Protein AF-A0A239KE22-F1 (afdb_monomer_lite)

Sequence (121 aa):
MGGDGGWAFTSDSPQGKLMTSLGFTYNDPPADLQSSRQGASGVAVVGPENMSAGFADSRTLFAVSMGPADQHRALAADPLLANQIAVSQNRVYSLGTAAFRLDYYSAKQTVDLLVSLFQKG

Foldseek 3Di:
DPQFFDKDFACPDPLVVLCVVVPDDTQAFPPVQFDPDDDPVRITTGGLVSRQVRCQPPQAAEDEDCDPDPVLVVQLPDPSNVPHNRNVVVRRYYLYHLSPDDDPVSSVVSVVVVCVVPPDD

pLDDT: mean 90.65, std 9.61, range [46.5, 97.19]

Organism: NCBI:txid398843

Secondary structure (DSSP, 8-state):
--TT-EEEE-TTSHHHHHHHHTTPPP-PPPGGGB-SS--STTEEEE-GGGHHHHTTT-S-EEE--SSS--HHHHHHT-TTTTTSHHHHTT-EEE-TTGGGS--HHHHHHHHHHHHHHH---

Radius of gyration: 13.73 Å; chains: 1; bounding box: 40×29×36 Å

Structure (mmCIF, N/CA/C/O backbone):
data_AF-A0A239KE22-F1
#
_entry.id   AF-A0A239KE22-F1
#
loop_
_atom_site.group_PDB
_atom_site.id
_atom_site.type_symbol
_atom_site.label_atom_id
_atom_site.label_alt_id
_atom_site.label_comp_id
_atom_site.label_asym_id
_atom_site.label_entity_id
_atom_site.label_seq_id
_atom_site.pdbx_PDB_ins_code
_atom_site.Cartn_x
_atom_site.Cartn_y
_atom_site.Cartn_z
_atom_site.occupancy
_atom_site.B_iso_or_equiv
_atom_site.auth_seq_id
_atom_site.auth_comp_id
_atom_site.auth_asym_id
_atom_site.auth_atom_id
_atom_site.pdbx_PDB_model_num
ATOM 1 N N . MET A 1 1 ? 7.993 6.094 -4.879 1.00 52.59 1 MET A N 1
ATOM 2 C CA . MET A 1 1 ? 8.778 5.186 -5.738 1.00 52.59 1 MET A CA 1
ATOM 3 C C . MET A 1 1 ? 9.524 6.046 -6.747 1.00 52.59 1 MET A C 1
ATOM 5 O O . MET A 1 1 ? 8.937 6.999 -7.243 1.00 52.59 1 MET A O 1
ATOM 9 N N . GLY A 1 2 ? 10.824 5.812 -6.926 1.00 46.50 2 GLY A N 1
ATOM 10 C CA . GLY A 1 2 ? 11.623 6.382 -8.022 1.00 46.50 2 GLY A CA 1
ATOM 11 C C . GLY A 1 2 ? 11.812 5.313 -9.099 1.00 46.50 2 GLY A C 1
ATOM 12 O O . GLY A 1 2 ? 11.460 4.166 -8.843 1.00 46.50 2 GLY A O 1
ATOM 13 N N . GLY A 1 3 ? 12.354 5.659 -10.269 1.00 56.59 3 GLY A N 1
ATOM 14 C CA . GLY A 1 3 ? 12.484 4.786 -11.454 1.00 56.59 3 GLY A CA 1
ATOM 15 C C . GLY A 1 3 ? 13.304 3.488 -11.310 1.00 56.59 3 GLY A C 1
ATOM 16 O O . GLY A 1 3 ? 13.666 2.900 -12.321 1.00 56.59 3 GLY A O 1
ATOM 17 N N . ASP A 1 4 ? 13.563 3.028 -10.085 1.00 70.12 4 ASP A N 1
ATOM 18 C CA . ASP A 1 4 ? 14.356 1.849 -9.726 1.00 70.12 4 ASP A CA 1
ATOM 19 C C . ASP A 1 4 ? 13.496 0.655 -9.250 1.00 70.12 4 ASP A C 1
ATOM 21 O O . ASP A 1 4 ? 14.037 -0.332 -8.747 1.00 70.12 4 ASP A O 1
ATOM 25 N N . GLY A 1 5 ? 12.163 0.736 -9.369 1.00 81.12 5 GLY A N 1
ATOM 26 C CA . GLY A 1 5 ? 11.226 -0.328 -8.987 1.00 81.12 5 GLY A CA 1
ATOM 27 C C . GLY A 1 5 ? 10.497 -0.112 -7.652 1.00 81.12 5 GLY A C 1
ATOM 28 O O . GLY A 1 5 ? 10.450 0.991 -7.096 1.00 81.12 5 GLY A O 1
ATOM 29 N N . GLY A 1 6 ? 9.878 -1.180 -7.149 1.00 87.31 6 GLY A N 1
ATOM 30 C CA . GLY A 1 6 ? 8.960 -1.174 -6.012 1.00 87.31 6 GLY A CA 1
ATOM 31 C C . GLY A 1 6 ? 9.506 -1.918 -4.798 1.00 87.31 6 GLY A C 1
ATOM 32 O O . GLY A 1 6 ? 10.191 -2.929 -4.917 1.00 87.31 6 GLY A O 1
ATOM 33 N N . TRP A 1 7 ? 9.202 -1.402 -3.609 1.00 91.56 7 TRP A N 1
ATOM 34 C CA . TRP A 1 7 ? 9.512 -2.051 -2.336 1.00 91.56 7 TRP A CA 1
ATOM 35 C C . TRP A 1 7 ? 8.182 -2.432 -1.705 1.00 91.56 7 TRP A C 1
ATOM 37 O O . TRP A 1 7 ? 7.424 -1.556 -1.281 1.00 91.56 7 TRP A O 1
ATOM 47 N N . ALA A 1 8 ? 7.8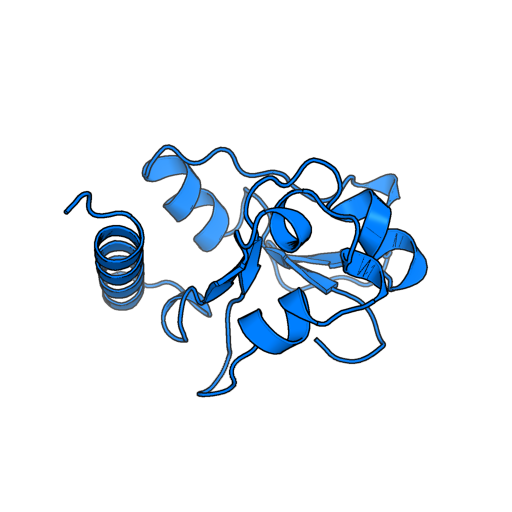78 -3.722 -1.699 1.00 92.75 8 ALA A N 1
ATOM 48 C CA . ALA A 1 8 ? 6.644 -4.248 -1.148 1.00 92.75 8 ALA A CA 1
ATOM 49 C C . ALA A 1 8 ? 6.935 -4.860 0.215 1.00 92.75 8 ALA A C 1
ATOM 51 O O . ALA A 1 8 ? 7.854 -5.664 0.351 1.00 92.75 8 ALA A O 1
ATOM 52 N N . PHE A 1 9 ? 6.144 -4.511 1.225 1.00 95.00 9 PHE A N 1
ATOM 53 C CA . PHE A 1 9 ? 6.097 -5.348 2.418 1.00 95.00 9 PHE A CA 1
ATOM 54 C C . PHE A 1 9 ? 5.638 -6.759 2.021 1.00 95.00 9 PHE A C 1
ATOM 56 O O . PHE A 1 9 ? 4.954 -6.921 1.016 1.00 95.00 9 PHE A O 1
ATOM 63 N N . THR A 1 10 ? 6.045 -7.776 2.771 1.00 94.31 10 THR A N 1
ATOM 64 C CA . THR A 1 10 ? 5.551 -9.150 2.599 1.00 94.31 10 THR A CA 1
ATOM 65 C C . THR A 1 10 ? 4.579 -9.511 3.715 1.00 94.31 10 THR A C 1
ATOM 67 O O . THR A 1 10 ? 4.501 -8.807 4.734 1.00 94.31 10 THR A O 1
ATOM 70 N N . SER A 1 11 ? 3.863 -10.624 3.575 1.00 95.12 11 SER A N 1
ATOM 71 C CA . SER A 1 11 ? 2.917 -11.124 4.576 1.00 95.12 11 SER A CA 1
ATOM 72 C C . SER A 1 11 ? 3.561 -11.336 5.950 1.00 95.12 11 SER A C 1
ATOM 74 O O . SER A 1 11 ? 2.901 -11.181 6.977 1.00 95.12 11 SER A O 1
ATOM 76 N N . ASP A 1 12 ? 4.864 -11.623 5.983 1.00 94.00 12 ASP A N 1
ATOM 77 C CA . ASP A 1 12 ? 5.624 -11.869 7.213 1.00 94.00 12 ASP A CA 1
ATOM 78 C C . ASP A 1 12 ? 6.078 -10.599 7.944 1.00 94.00 12 ASP A C 1
ATOM 80 O O . ASP A 1 12 ? 6.475 -10.663 9.120 1.00 94.00 12 ASP A O 1
ATOM 84 N N . SER A 1 13 ? 5.999 -9.444 7.280 1.00 95.88 13 SER A N 1
ATOM 85 C CA . SER A 1 13 ? 6.287 -8.145 7.886 1.00 95.88 13 SER A CA 1
ATOM 86 C C . SER A 1 13 ? 5.276 -7.793 8.989 1.00 95.88 13 SER A C 1
ATOM 88 O O . SER A 1 13 ? 4.149 -8.298 8.994 1.00 95.88 13 SER A O 1
ATOM 90 N N . PRO A 1 14 ? 5.623 -6.887 9.924 1.00 96.50 14 PRO A N 1
ATOM 91 C CA . PRO A 1 14 ? 4.650 -6.350 10.873 1.00 96.50 14 PRO A CA 1
ATOM 92 C C . PRO A 1 14 ? 3.398 -5.782 10.185 1.00 96.50 14 PRO A C 1
ATOM 94 O O . PRO A 1 14 ? 2.286 -5.982 10.669 1.00 96.50 14 PRO A O 1
ATOM 97 N N . GLN A 1 15 ? 3.569 -5.110 9.043 1.00 96.62 15 GLN A N 1
ATOM 98 C CA . GLN A 1 15 ? 2.492 -4.530 8.243 1.00 96.62 15 GLN A CA 1
ATOM 99 C C . GLN A 1 15 ? 1.591 -5.619 7.658 1.00 96.62 15 GLN A C 1
ATOM 101 O O . GLN A 1 15 ? 0.374 -5.556 7.823 1.00 96.62 15 GLN A O 1
ATOM 106 N N . GLY A 1 16 ? 2.180 -6.640 7.033 1.00 96.19 16 GLY A N 1
ATOM 107 C CA . GLY A 1 16 ? 1.457 -7.786 6.480 1.00 96.19 16 GLY A CA 1
ATOM 108 C C . GLY A 1 16 ? 0.647 -8.521 7.548 1.00 96.19 16 GLY A C 1
ATOM 109 O O . GLY A 1 16 ? -0.542 -8.788 7.357 1.00 96.19 16 GLY A O 1
ATOM 110 N N . LYS A 1 17 ? 1.246 -8.745 8.723 1.00 96.94 17 LYS A N 1
ATOM 111 C CA . LYS A 1 17 ? 0.576 -9.359 9.880 1.00 96.94 17 LYS A CA 1
ATOM 112 C C . LYS A 1 17 ? -0.577 -8.513 10.413 1.00 96.94 17 LYS A C 1
ATOM 114 O O . LYS A 1 17 ? -1.650 -9.061 10.668 1.00 96.94 17 LYS A O 1
ATOM 119 N N . LEU A 1 18 ? -0.395 -7.195 10.541 1.00 96.62 18 LEU A N 1
ATOM 120 C CA . LEU A 1 18 ? -1.471 -6.288 10.946 1.00 96.62 18 LEU A CA 1
ATOM 121 C C . LEU A 1 18 ? -2.636 -6.353 9.950 1.00 96.62 18 LEU A C 1
ATOM 123 O O . LEU A 1 18 ? -3.765 -6.617 10.354 1.00 96.62 18 LEU A O 1
ATOM 127 N N . MET A 1 19 ? -2.367 -6.185 8.654 1.00 96.62 19 MET A N 1
ATOM 128 C CA . MET A 1 19 ? -3.397 -6.221 7.608 1.00 96.62 19 MET A CA 1
ATOM 129 C C . MET A 1 19 ? -4.148 -7.560 7.596 1.00 96.62 19 MET A C 1
ATOM 131 O O . MET A 1 19 ? -5.378 -7.576 7.554 1.00 96.62 19 MET A O 1
ATOM 135 N N . THR A 1 20 ? -3.424 -8.675 7.726 1.00 96.56 20 THR A N 1
ATOM 136 C CA . THR A 1 20 ? -4.017 -10.019 7.813 1.00 96.56 20 THR A CA 1
ATOM 137 C C . THR A 1 20 ? -4.920 -10.160 9.038 1.00 96.56 20 THR A C 1
ATOM 139 O O . THR A 1 20 ? -6.030 -10.675 8.930 1.00 96.56 20 THR A O 1
ATOM 142 N N . SER A 1 21 ? -4.502 -9.640 10.199 1.00 96.44 21 SER A N 1
ATOM 143 C CA . SER A 1 21 ? -5.324 -9.672 11.419 1.00 96.44 21 SER A CA 1
ATOM 144 C C . SER A 1 21 ? -6.629 -8.871 11.307 1.00 96.44 21 SER A C 1
ATOM 146 O O . SER A 1 21 ? -7.600 -9.180 11.992 1.00 96.44 21 SER A O 1
ATOM 148 N N . LEU A 1 22 ? -6.667 -7.875 10.415 1.00 95.56 22 LEU A N 1
ATOM 149 C CA . LEU A 1 22 ? -7.850 -7.066 10.104 1.00 95.56 22 LEU A CA 1
ATOM 150 C C . LEU A 1 22 ? -8.733 -7.693 9.008 1.00 95.56 22 LEU A C 1
ATOM 152 O O . LEU A 1 22 ? -9.738 -7.102 8.620 1.00 95.56 22 LEU A O 1
ATOM 156 N N . GLY A 1 23 ? -8.368 -8.876 8.503 1.00 95.88 23 GLY A N 1
ATOM 157 C CA . GLY A 1 23 ? -9.128 -9.622 7.499 1.00 95.88 23 GLY A CA 1
ATOM 158 C C . GLY A 1 23 ? -8.764 -9.314 6.045 1.00 95.88 23 GLY A C 1
ATOM 159 O O . GLY A 1 23 ? -9.464 -9.773 5.143 1.00 95.88 23 GLY A O 1
ATOM 160 N N . PHE A 1 24 ? -7.687 -8.566 5.783 1.00 95.81 24 PHE A N 1
ATOM 161 C CA . PHE A 1 24 ? -7.158 -8.436 4.424 1.00 95.81 24 PHE A CA 1
ATOM 162 C C . PHE A 1 24 ? -6.399 -9.703 4.020 1.00 95.81 24 PHE A C 1
ATOM 164 O O . PHE A 1 24 ? -5.701 -10.312 4.825 1.00 95.81 24 PHE A O 1
ATOM 171 N N . THR A 1 25 ? -6.474 -10.065 2.743 1.00 95.00 25 THR A N 1
ATOM 172 C CA . THR A 1 25 ? -5.551 -11.032 2.140 1.00 95.00 25 THR A CA 1
ATOM 173 C C . THR A 1 25 ? -4.341 -10.279 1.605 1.00 95.00 25 THR A C 1
ATOM 175 O O . THR A 1 25 ? -4.504 -9.307 0.865 1.00 95.00 25 THR A O 1
ATOM 178 N N . TYR A 1 26 ? -3.140 -10.700 2.000 1.00 92.25 26 TYR A N 1
ATOM 179 C CA . TYR A 1 26 ? -1.897 -10.100 1.532 1.00 92.25 26 TYR A CA 1
ATOM 180 C C . TYR A 1 26 ? -1.374 -10.856 0.307 1.00 92.25 26 TYR A C 1
ATOM 182 O O . TYR A 1 26 ? -1.220 -12.074 0.361 1.00 92.25 26 TYR A O 1
ATOM 190 N N . ASN A 1 27 ? -1.113 -10.133 -0.782 1.00 93.38 27 ASN A N 1
ATOM 191 C CA . ASN A 1 27 ? -0.566 -10.695 -2.014 1.00 93.38 27 ASN A CA 1
ATOM 192 C C . ASN A 1 27 ? 0.923 -10.351 -2.084 1.00 93.38 27 ASN A C 1
ATOM 194 O O . ASN A 1 27 ? 1.282 -9.237 -2.469 1.00 93.38 27 ASN A O 1
ATOM 198 N N . ASP A 1 28 ? 1.775 -11.290 -1.686 1.00 93.44 28 ASP A N 1
ATOM 199 C CA . ASP A 1 28 ? 3.219 -11.135 -1.853 1.00 93.44 28 ASP A CA 1
ATOM 200 C C . ASP A 1 28 ? 3.573 -11.104 -3.346 1.00 93.44 28 ASP A C 1
ATOM 202 O O . ASP A 1 28 ? 3.012 -11.892 -4.116 1.00 93.44 28 ASP A O 1
ATOM 206 N N . PRO A 1 29 ? 4.517 -10.245 -3.780 1.00 92.25 29 PRO A N 1
ATOM 207 C CA . PRO A 1 29 ? 5.041 -10.333 -5.135 1.00 92.25 29 PRO A CA 1
ATOM 208 C C . PRO A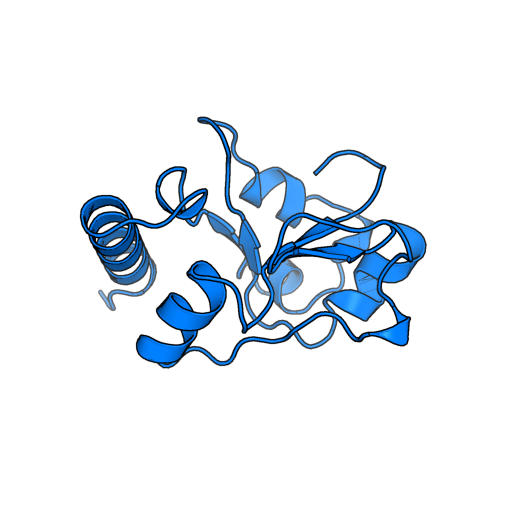 1 29 ? 5.593 -11.745 -5.392 1.00 92.25 29 PRO A C 1
ATOM 210 O O . PRO A 1 29 ? 6.342 -12.247 -4.546 1.00 92.25 29 PRO A O 1
ATOM 213 N N . PRO A 1 30 ? 5.278 -12.387 -6.532 1.00 92.69 30 PRO A N 1
ATOM 214 C CA . PRO A 1 30 ? 5.798 -13.710 -6.866 1.00 92.69 30 PRO A CA 1
ATOM 215 C C . PRO A 1 30 ? 7.323 -13.769 -6.742 1.00 92.69 30 PRO A C 1
ATOM 217 O O . PRO A 1 30 ? 8.021 -12.856 -7.181 1.00 92.69 30 PRO A O 1
ATOM 220 N N . ALA A 1 31 ? 7.848 -14.822 -6.110 1.00 91.19 31 ALA A N 1
ATOM 221 C CA . ALA A 1 31 ? 9.266 -14.912 -5.747 1.00 91.19 31 ALA A CA 1
ATOM 222 C C . ALA A 1 31 ? 10.216 -14.854 -6.958 1.00 91.19 31 ALA A C 1
ATOM 224 O O . ALA A 1 31 ? 11.323 -14.337 -6.846 1.00 91.19 31 ALA A O 1
ATOM 225 N N . ASP A 1 32 ? 9.775 -15.345 -8.114 1.00 93.56 32 ASP A N 1
ATOM 226 C CA . ASP A 1 32 ? 10.482 -15.295 -9.398 1.00 93.56 32 ASP A CA 1
ATOM 227 C C . ASP A 1 32 ? 10.522 -13.891 -10.027 1.00 93.56 32 ASP A C 1
ATOM 229 O O . ASP A 1 32 ? 11.376 -13.615 -10.867 1.00 93.56 32 ASP A O 1
ATOM 233 N N . LEU A 1 33 ? 9.636 -12.991 -9.594 1.00 93.25 33 LEU A N 1
ATOM 234 C CA . LEU A 1 33 ? 9.589 -11.590 -10.018 1.00 93.25 33 LEU A CA 1
ATOM 235 C C . LEU A 1 33 ? 10.333 -10.647 -9.060 1.00 93.25 33 LEU A C 1
ATOM 237 O O . LEU A 1 33 ? 10.499 -9.458 -9.359 1.00 93.25 33 LEU A O 1
ATOM 241 N N . GLN A 1 34 ? 10.794 -11.161 -7.918 1.00 91.25 34 GLN A N 1
ATOM 242 C CA . GLN A 1 34 ? 11.586 -10.401 -6.958 1.00 91.25 34 GLN A CA 1
ATOM 243 C C . GLN A 1 34 ? 13.044 -10.282 -7.419 1.00 91.25 34 GLN A C 1
ATOM 245 O O . GLN A 1 34 ? 13.634 -11.191 -8.000 1.00 91.25 34 GLN A O 1
ATOM 250 N N . SER A 1 35 ? 13.650 -9.133 -7.135 1.00 87.12 35 SER A N 1
ATOM 251 C CA . SER A 1 35 ? 15.076 -8.904 -7.338 1.00 87.12 35 SER A CA 1
ATOM 252 C C . SER A 1 35 ? 15.901 -9.734 -6.353 1.00 87.12 35 SER A C 1
ATOM 254 O O . SER A 1 35 ? 15.518 -9.918 -5.200 1.00 87.12 35 SER A O 1
ATOM 256 N N . SER A 1 36 ? 17.104 -10.139 -6.767 1.00 81.44 36 SER A N 1
ATOM 257 C CA . SER A 1 36 ? 18.108 -10.708 -5.859 1.00 81.44 36 SER A CA 1
ATOM 258 C C . SER A 1 36 ? 18.653 -9.690 -4.848 1.00 81.44 36 SER A C 1
ATOM 260 O O . SER A 1 36 ? 19.326 -10.073 -3.888 1.00 81.44 36 SER A O 1
ATOM 262 N N . ARG A 1 37 ? 18.374 -8.389 -5.034 1.00 79.44 37 ARG A N 1
ATOM 263 C CA . ARG A 1 37 ? 18.686 -7.355 -4.045 1.00 79.44 37 ARG A CA 1
ATOM 264 C C . ARG A 1 37 ? 17.885 -7.617 -2.771 1.00 79.44 37 ARG A C 1
ATOM 266 O O . ARG A 1 37 ? 16.661 -7.555 -2.766 1.00 79.44 37 ARG A O 1
ATOM 273 N N . GLN A 1 38 ? 18.600 -7.809 -1.669 1.00 72.69 38 GLN A N 1
ATOM 274 C CA . GLN A 1 38 ? 17.980 -8.018 -0.370 1.00 72.69 38 GLN A CA 1
ATOM 275 C C . GLN A 1 38 ? 17.383 -6.707 0.167 1.00 72.69 38 GLN A C 1
ATOM 277 O O . GLN A 1 38 ? 18.092 -5.713 0.345 1.00 72.69 38 GLN A O 1
ATOM 282 N N . GLY A 1 39 ? 16.070 -6.707 0.400 1.00 78.94 39 GLY A N 1
ATOM 283 C CA . GLY A 1 39 ? 15.377 -5.651 1.132 1.00 78.94 39 GLY A CA 1
ATOM 284 C C . GLY A 1 39 ? 15.612 -5.747 2.642 1.00 78.94 39 GLY A C 1
ATOM 285 O O . GLY A 1 39 ? 16.329 -6.618 3.138 1.00 78.94 39 GLY A O 1
ATOM 286 N N . ALA A 1 40 ? 14.972 -4.854 3.398 1.00 84.56 40 ALA A N 1
ATOM 287 C CA . ALA A 1 40 ? 14.846 -5.049 4.840 1.00 84.56 40 ALA A CA 1
ATOM 288 C C . ALA A 1 40 ? 14.046 -6.333 5.141 1.00 84.56 40 ALA A C 1
ATOM 290 O O . ALA A 1 40 ? 13.312 -6.833 4.291 1.00 84.56 40 ALA A O 1
ATOM 291 N N . SER A 1 41 ? 14.157 -6.857 6.364 1.00 87.62 41 SER A N 1
ATOM 292 C CA . SER A 1 41 ? 13.353 -8.013 6.784 1.00 87.62 41 SER A CA 1
ATOM 293 C C . SER A 1 41 ? 11.858 -7.748 6.560 1.00 87.62 41 SER A C 1
ATOM 295 O O . SER A 1 41 ? 11.338 -6.724 7.008 1.00 87.62 41 SER A O 1
ATOM 297 N N . GLY A 1 42 ? 11.185 -8.657 5.848 1.00 91.12 42 GLY A N 1
ATOM 298 C CA . GLY A 1 42 ? 9.780 -8.508 5.461 1.00 91.12 42 GLY A CA 1
ATOM 299 C C . GLY A 1 42 ? 9.529 -7.533 4.304 1.00 91.12 42 GLY A C 1
ATOM 300 O O . GLY A 1 42 ? 8.417 -7.025 4.187 1.00 91.12 42 GLY A O 1
ATOM 301 N N . VAL A 1 43 ? 10.537 -7.225 3.479 1.00 93.25 43 VAL A N 1
ATOM 302 C CA . VAL A 1 43 ? 10.392 -6.384 2.281 1.00 93.25 43 VAL A CA 1
ATOM 303 C C . VAL A 1 43 ? 10.935 -7.108 1.052 1.00 93.25 43 VAL A C 1
ATOM 305 O O . VAL A 1 43 ? 12.126 -7.410 0.975 1.00 93.25 43 VAL A O 1
ATOM 308 N N . ALA A 1 44 ? 10.063 -7.325 0.072 1.00 93.06 44 ALA A N 1
ATOM 309 C CA . ALA A 1 44 ? 10.406 -7.777 -1.266 1.00 93.06 44 ALA A CA 1
ATOM 310 C C . ALA A 1 44 ? 10.754 -6.576 -2.157 1.00 93.06 44 ALA A C 1
ATOM 312 O O . ALA A 1 44 ? 10.054 -5.559 -2.166 1.00 93.06 44 ALA A O 1
ATOM 313 N N . VAL A 1 45 ? 11.833 -6.699 -2.929 1.00 93.38 45 VAL A N 1
ATOM 314 C CA . VAL A 1 45 ? 12.225 -5.704 -3.935 1.00 93.38 45 VAL A CA 1
ATOM 315 C C . VAL A 1 45 ? 11.776 -6.212 -5.298 1.00 93.38 45 VAL A C 1
ATOM 317 O O . VAL A 1 45 ? 12.129 -7.321 -5.681 1.00 93.38 45 VAL A O 1
ATOM 320 N N . VAL A 1 46 ? 11.023 -5.406 -6.039 1.00 93.50 46 VAL A N 1
ATOM 321 C CA . VAL A 1 46 ? 10.541 -5.723 -7.389 1.00 93.50 46 VAL A CA 1
ATOM 322 C C . VAL A 1 46 ? 11.181 -4.739 -8.361 1.00 93.50 46 VAL A C 1
ATOM 324 O O . VAL A 1 46 ? 11.049 -3.528 -8.186 1.00 93.50 46 VAL A O 1
ATOM 327 N N . GLY A 1 47 ? 11.901 -5.248 -9.362 1.00 92.19 47 GLY A N 1
ATOM 328 C CA . GLY A 1 47 ? 12.507 -4.411 -10.401 1.00 92.19 47 GLY A CA 1
ATOM 329 C C . GLY A 1 47 ? 11.448 -3.714 -11.268 1.00 92.19 47 GLY A 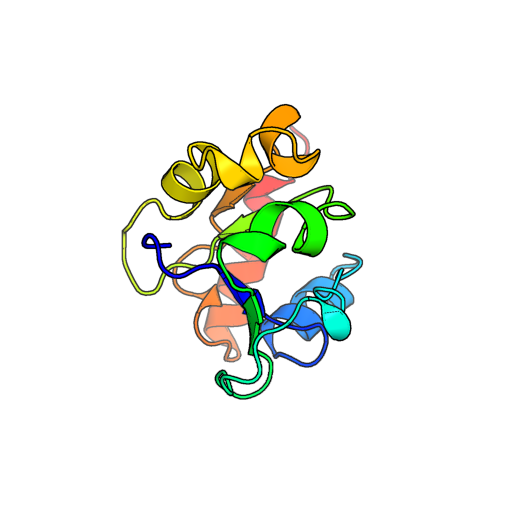C 1
ATOM 330 O O . GLY A 1 47 ? 10.323 -4.213 -11.365 1.00 92.19 47 GLY A O 1
ATOM 331 N N . PRO A 1 48 ? 11.768 -2.571 -11.901 1.00 90.88 48 PRO A N 1
ATOM 332 C CA . PRO A 1 48 ? 10.829 -1.832 -12.750 1.00 90.88 48 PRO A CA 1
ATOM 333 C C . PRO A 1 48 ? 10.218 -2.698 -13.865 1.00 90.88 48 PRO A C 1
ATOM 335 O O . PRO A 1 48 ? 9.023 -2.596 -14.136 1.00 90.88 48 PRO A O 1
ATOM 338 N N . GLU A 1 49 ? 10.993 -3.608 -14.453 1.00 92.50 49 GLU A N 1
ATOM 339 C CA . GLU A 1 49 ? 10.552 -4.556 -15.482 1.00 92.50 49 GLU A CA 1
ATOM 340 C C . GLU A 1 49 ? 9.467 -5.530 -14.994 1.00 92.50 49 GLU A C 1
ATOM 342 O O . GLU A 1 49 ? 8.631 -5.973 -15.781 1.00 92.50 49 GLU A O 1
ATOM 347 N N . ASN A 1 50 ? 9.436 -5.803 -13.688 1.00 94.06 50 ASN A N 1
ATOM 348 C CA . ASN A 1 50 ? 8.517 -6.747 -13.063 1.00 94.06 50 ASN A CA 1
ATOM 349 C C . ASN A 1 50 ? 7.365 -6.059 -12.326 1.00 94.06 50 ASN A C 1
ATOM 351 O O . ASN A 1 50 ? 6.473 -6.751 -11.849 1.00 94.06 50 ASN A O 1
ATOM 355 N N . MET A 1 51 ? 7.335 -4.724 -12.243 1.00 92.56 51 MET A N 1
ATOM 356 C CA . MET A 1 51 ? 6.305 -3.975 -1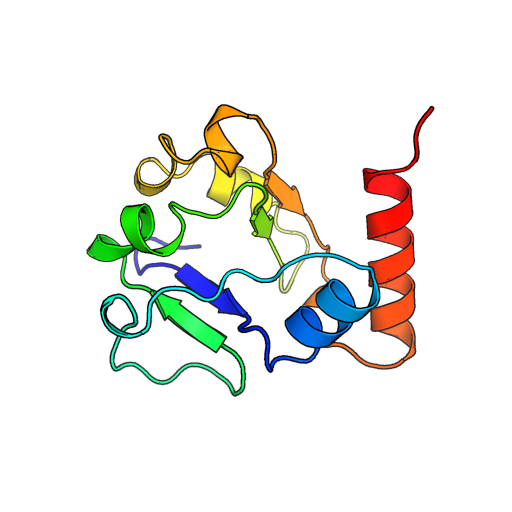1.505 1.00 92.56 51 MET A CA 1
ATOM 357 C C . MET A 1 51 ? 4.884 -4.356 -11.927 1.00 92.56 51 MET A C 1
ATOM 359 O O . MET A 1 51 ? 4.022 -4.577 -11.084 1.00 92.56 51 MET A O 1
ATOM 363 N N . SER A 1 52 ? 4.640 -4.473 -13.233 1.00 93.75 52 SER A N 1
ATOM 364 C CA . SER A 1 52 ? 3.313 -4.822 -13.741 1.00 93.75 52 SER A CA 1
ATOM 365 C C . SER A 1 52 ? 2.879 -6.221 -13.286 1.00 93.75 52 SER A C 1
ATOM 367 O O . SER A 1 52 ? 1.831 -6.380 -12.666 1.00 93.75 52 SER A O 1
ATOM 369 N N . ALA A 1 53 ? 3.713 -7.234 -13.532 1.00 94.69 53 ALA A N 1
ATOM 370 C CA . ALA A 1 53 ? 3.400 -8.619 -13.187 1.00 94.69 53 ALA A CA 1
ATOM 371 C C . ALA A 1 53 ? 3.413 -8.866 -11.667 1.00 94.69 53 ALA A C 1
ATOM 373 O O . ALA A 1 53 ? 2.570 -9.592 -11.149 1.00 94.69 53 ALA A O 1
ATOM 374 N N . GLY A 1 54 ? 4.319 -8.211 -10.938 1.00 93.50 54 GLY A N 1
ATOM 375 C CA . GLY A 1 54 ? 4.494 -8.367 -9.496 1.00 93.50 54 GLY A CA 1
ATOM 376 C C . GLY A 1 54 ? 3.306 -7.878 -8.667 1.00 93.50 54 GLY A C 1
ATOM 377 O O . GLY A 1 54 ? 3.127 -8.332 -7.541 1.00 93.50 54 GLY A O 1
ATOM 378 N N . PHE A 1 55 ? 2.477 -6.989 -9.224 1.00 94.19 55 PHE A N 1
ATOM 379 C CA . PHE A 1 55 ? 1.280 -6.458 -8.566 1.00 94.19 55 PHE A CA 1
ATOM 380 C C . PHE A 1 55 ? -0.031 -6.811 -9.288 1.00 94.19 55 PHE A C 1
ATOM 382 O O . PHE A 1 55 ? -1.081 -6.297 -8.900 1.00 94.19 55 PHE A O 1
ATOM 389 N N . ALA A 1 56 ? -0.001 -7.704 -10.282 1.00 93.56 56 ALA A N 1
ATOM 390 C CA . ALA A 1 56 ? -1.151 -8.022 -11.133 1.00 93.56 56 ALA A CA 1
ATOM 391 C C . ALA A 1 56 ? -2.385 -8.518 -10.362 1.00 93.56 56 ALA A C 1
ATOM 393 O O . ALA A 1 56 ? -3.511 -8.098 -10.635 1.00 93.56 56 ALA A O 1
ATOM 394 N N . ASP A 1 57 ? -2.171 -9.345 -9.339 1.00 92.94 57 ASP A N 1
ATOM 395 C CA . ASP A 1 57 ? -3.259 -9.918 -8.539 1.00 92.94 57 ASP A CA 1
ATOM 396 C C . ASP A 1 57 ? -3.754 -8.979 -7.425 1.00 92.94 57 ASP A C 1
ATOM 398 O O . ASP A 1 57 ? -4.735 -9.264 -6.725 1.00 92.94 57 ASP A O 1
ATOM 402 N N . SER A 1 58 ? -3.101 -7.828 -7.238 1.00 94.94 58 SER A N 1
ATOM 403 C CA . SER A 1 58 ? -3.458 -6.864 -6.199 1.00 94.94 58 SER A CA 1
ATOM 404 C C . SER A 1 58 ? -4.669 -6.027 -6.604 1.00 94.94 58 SER A C 1
ATOM 406 O O . SER A 1 58 ? -4.634 -5.218 -7.530 1.00 94.94 58 SER A O 1
ATOM 408 N N . ARG A 1 59 ? -5.760 -6.172 -5.843 1.00 96.44 59 ARG A N 1
ATOM 409 C CA . ARG A 1 59 ? -6.985 -5.371 -6.032 1.00 96.44 59 ARG A CA 1
ATOM 410 C C . ARG A 1 59 ? -6.955 -4.021 -5.319 1.00 96.44 59 ARG A C 1
ATOM 412 O O . ARG A 1 59 ? -7.732 -3.142 -5.670 1.00 96.44 59 ARG A O 1
ATOM 419 N N . THR A 1 60 ? -6.093 -3.864 -4.321 1.00 96.94 60 THR A N 1
ATOM 420 C CA . THR A 1 60 ? -5.846 -2.607 -3.605 1.00 96.94 60 THR A CA 1
ATOM 421 C C . THR A 1 60 ? -4.341 -2.462 -3.417 1.00 96.94 60 THR A C 1
ATOM 423 O O . THR A 1 60 ? -3.684 -3.442 -3.073 1.00 96.94 60 THR A O 1
ATOM 426 N N . LEU A 1 61 ? -3.811 -1.252 -3.585 1.00 96.25 61 LEU A N 1
ATOM 427 C CA . LEU A 1 61 ? -2.435 -0.918 -3.221 1.00 96.25 61 LEU A CA 1
ATOM 428 C C . LEU A 1 61 ? -2.437 0.112 -2.092 1.00 96.25 61 LEU A C 1
ATOM 430 O O . LEU A 1 61 ? -3.142 1.120 -2.153 1.00 96.25 61 LEU A O 1
ATOM 434 N N . PHE A 1 62 ? -1.625 -0.135 -1.069 1.00 95.75 62 PHE A N 1
ATOM 435 C CA . PHE A 1 62 ? -1.401 0.798 0.029 1.00 95.75 62 PHE A CA 1
ATOM 436 C C . PHE A 1 62 ? 0.023 1.335 -0.055 1.00 95.75 62 PHE A C 1
ATOM 438 O O . PHE A 1 62 ? 0.988 0.590 0.101 1.00 95.75 62 PHE A O 1
ATOM 445 N N . ALA A 1 63 ? 0.160 2.634 -0.297 1.00 93.94 63 ALA A N 1
ATOM 446 C CA . ALA A 1 63 ? 1.449 3.299 -0.268 1.00 93.94 63 ALA A CA 1
ATOM 447 C C . ALA A 1 63 ? 1.792 3.703 1.167 1.00 93.94 63 ALA A C 1
ATOM 449 O O . ALA A 1 63 ? 1.029 4.409 1.831 1.00 93.94 63 ALA A O 1
ATOM 450 N N . VAL A 1 64 ? 2.965 3.278 1.626 1.00 92.12 64 VAL A N 1
ATOM 451 C CA . VAL A 1 64 ? 3.527 3.665 2.920 1.00 92.12 64 VAL A CA 1
ATOM 452 C C . VAL A 1 64 ? 4.598 4.722 2.684 1.00 92.12 64 VAL A C 1
ATOM 454 O O . VAL A 1 64 ? 5.476 4.547 1.837 1.00 92.12 64 VAL A O 1
ATOM 457 N N . SER A 1 65 ? 4.536 5.821 3.431 1.00 84.62 65 SER A N 1
ATOM 458 C CA . SER A 1 65 ? 5.469 6.939 3.278 1.00 84.62 65 SER A CA 1
ATOM 459 C C . SER A 1 65 ? 6.406 7.047 4.482 1.00 84.62 65 SER A C 1
ATOM 461 O O . SER A 1 65 ? 5.979 6.907 5.618 1.00 84.62 65 SER A O 1
ATOM 463 N N . MET A 1 66 ? 7.678 7.389 4.259 1.00 82.44 66 MET A N 1
ATOM 464 C CA . MET A 1 66 ? 8.611 7.770 5.340 1.00 82.44 66 MET A CA 1
ATOM 465 C C . MET A 1 66 ? 8.490 9.249 5.756 1.00 82.44 66 MET A C 1
ATOM 467 O O . MET A 1 66 ? 9.209 9.712 6.634 1.00 82.44 66 MET A O 1
ATOM 471 N N . GLY A 1 67 ? 7.607 10.011 5.110 1.00 77.62 67 GLY A N 1
ATOM 472 C CA . GLY A 1 67 ? 7.407 11.443 5.333 1.00 77.62 67 GLY A CA 1
ATOM 473 C C . GLY A 1 67 ? 6.101 11.931 4.692 1.00 77.62 67 GLY A C 1
ATOM 474 O O . GLY A 1 67 ? 5.359 11.111 4.155 1.00 77.62 67 GLY A O 1
ATOM 475 N N . PRO A 1 68 ? 5.814 13.245 4.692 1.00 66.62 68 PRO A N 1
ATOM 476 C CA . PRO A 1 68 ? 4.537 13.818 4.235 1.00 66.62 68 PRO A CA 1
ATOM 477 C C . PRO A 1 68 ? 4.298 13.733 2.713 1.00 66.62 68 PRO A C 1
ATOM 479 O O . PRO A 1 68 ? 3.426 14.406 2.179 1.00 66.62 68 PRO A O 1
ATOM 482 N N . ALA A 1 69 ? 5.079 12.929 1.993 1.00 70.94 69 ALA A N 1
ATOM 483 C CA . ALA A 1 69 ? 4.939 12.762 0.559 1.00 70.94 69 ALA A CA 1
ATOM 484 C C . ALA A 1 69 ? 3.699 11.923 0.207 1.00 70.94 69 ALA A C 1
ATOM 486 O O . ALA A 1 69 ? 3.479 10.844 0.769 1.00 70.94 69 ALA A O 1
ATOM 487 N N . ASP A 1 70 ? 2.966 12.376 -0.812 1.00 81.06 70 ASP A N 1
ATOM 488 C CA . ASP A 1 70 ? 1.824 11.696 -1.432 1.00 81.06 70 ASP A CA 1
ATOM 489 C C . ASP A 1 70 ? 2.266 10.493 -2.290 1.00 81.06 70 ASP A C 1
ATOM 491 O O . ASP A 1 70 ? 2.003 10.416 -3.490 1.00 81.06 70 ASP A O 1
ATOM 495 N N . GLN A 1 71 ? 2.948 9.517 -1.682 1.00 87.75 71 GLN A N 1
ATOM 496 C CA . GLN A 1 71 ? 3.468 8.339 -2.393 1.00 87.75 71 GLN A CA 1
ATOM 497 C C . GLN A 1 71 ? 2.365 7.558 -3.122 1.00 87.75 71 GLN A C 1
ATOM 499 O O . GLN A 1 71 ? 2.613 7.012 -4.191 1.00 87.75 71 GLN A O 1
ATOM 504 N N . HIS A 1 72 ? 1.138 7.559 -2.592 1.00 92.75 72 HIS A N 1
ATOM 505 C CA . HIS A 1 72 ? -0.023 6.947 -3.242 1.00 92.75 72 HIS A CA 1
ATOM 506 C C . HIS A 1 72 ? -0.365 7.602 -4.592 1.00 92.75 72 HIS A C 1
ATOM 508 O O . HIS A 1 72 ? -0.710 6.890 -5.529 1.00 92.75 72 HIS A O 1
ATOM 514 N N . ARG A 1 73 ? -0.216 8.930 -4.734 1.00 92.69 73 ARG A N 1
ATOM 515 C CA . ARG A 1 73 ? -0.441 9.626 -6.014 1.00 92.69 73 ARG A CA 1
ATOM 516 C C . ARG A 1 73 ? 0.633 9.273 -7.030 1.00 92.69 73 ARG A C 1
ATOM 518 O O . ARG A 1 73 ? 0.311 9.041 -8.186 1.00 92.69 73 ARG A O 1
ATOM 525 N N . ALA A 1 74 ? 1.891 9.207 -6.593 1.00 90.69 74 ALA A N 1
ATOM 526 C CA . ALA A 1 74 ? 2.988 8.7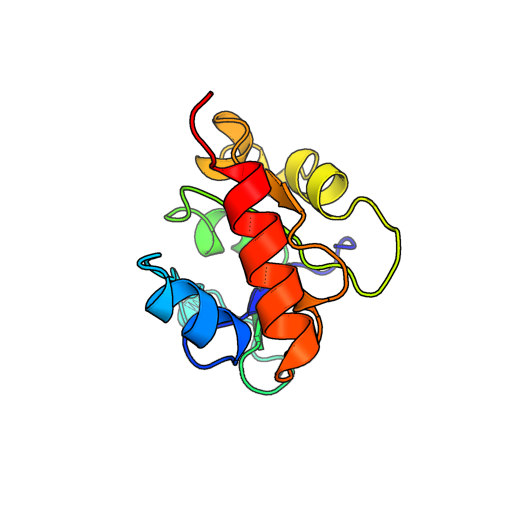79 -7.456 1.00 90.69 74 ALA A CA 1
ATOM 527 C C . ALA A 1 74 ? 2.780 7.335 -7.940 1.00 90.69 74 ALA A C 1
ATOM 529 O O . ALA A 1 74 ? 2.960 7.064 -9.118 1.00 90.69 74 ALA A O 1
ATOM 530 N N . LEU A 1 75 ? 2.333 6.440 -7.051 1.00 91.06 75 LEU A N 1
ATOM 531 C CA . LEU A 1 75 ? 2.019 5.051 -7.390 1.00 91.06 75 LEU A CA 1
ATOM 532 C 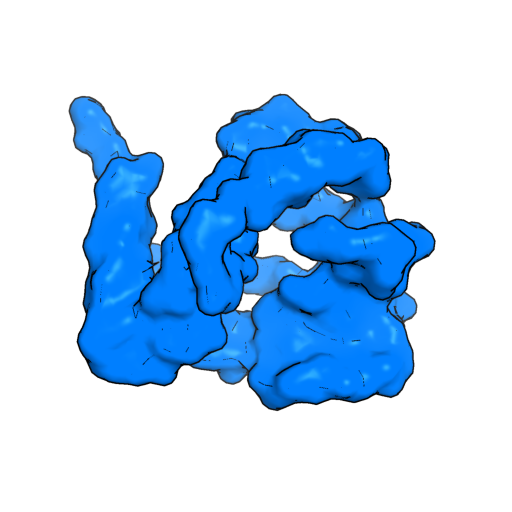C . LEU A 1 75 ? 0.837 4.944 -8.367 1.00 91.06 75 LEU A C 1
ATOM 534 O O . LEU A 1 75 ? 0.891 4.171 -9.314 1.00 91.06 75 LEU A O 1
ATOM 538 N N . ALA A 1 76 ? -0.215 5.739 -8.158 1.00 94.81 76 ALA A N 1
ATOM 539 C CA . ALA A 1 76 ? -1.379 5.779 -9.044 1.00 94.81 76 ALA A CA 1
ATOM 540 C C . ALA A 1 76 ? -1.072 6.393 -10.423 1.00 94.81 76 ALA A C 1
ATOM 542 O O . ALA A 1 76 ? -1.756 6.083 -11.393 1.00 94.81 76 ALA A O 1
ATOM 543 N N . ALA A 1 77 ? -0.063 7.263 -10.510 1.00 94.44 77 ALA A N 1
ATOM 544 C CA . ALA A 1 77 ? 0.375 7.899 -11.751 1.00 94.44 77 ALA A CA 1
ATOM 545 C C . ALA A 1 77 ? 1.496 7.130 -12.474 1.00 94.44 77 ALA A C 1
ATOM 547 O O . ALA A 1 77 ? 1.929 7.568 -13.540 1.00 94.44 77 ALA A O 1
ATOM 548 N N . ASP A 1 78 ? 1.986 6.022 -11.909 1.00 92.19 78 ASP A N 1
ATOM 549 C CA . ASP A 1 78 ? 3.082 5.246 -12.487 1.00 92.19 78 ASP A CA 1
ATOM 550 C C . ASP A 1 78 ? 2.623 4.532 -13.777 1.00 92.19 78 ASP A C 1
ATOM 552 O O . ASP A 1 78 ? 1.737 3.668 -13.719 1.00 92.19 78 ASP A O 1
ATOM 556 N N . PRO A 1 79 ? 3.222 4.831 -14.949 1.00 92.44 79 PRO A N 1
ATOM 557 C CA . PRO A 1 79 ? 2.863 4.182 -16.209 1.00 92.44 79 PRO A CA 1
ATOM 558 C C . PRO A 1 79 ? 3.024 2.657 -16.188 1.00 92.44 79 PRO A C 1
ATOM 560 O O . PRO A 1 79 ? 2.282 1.961 -16.882 1.00 92.44 79 PRO A O 1
ATOM 563 N N . LEU A 1 80 ? 3.951 2.123 -15.384 1.00 92.50 80 LEU A N 1
ATOM 564 C CA . LEU A 1 80 ? 4.168 0.678 -15.247 1.00 92.50 80 LEU A CA 1
ATOM 565 C C . LEU A 1 80 ? 3.000 -0.016 -14.535 1.00 92.50 80 LEU A C 1
ATOM 567 O O . LEU A 1 80 ? 2.797 -1.222 -14.698 1.00 92.50 80 LEU A O 1
ATOM 571 N N . LEU A 1 81 ? 2.218 0.741 -13.761 1.00 94.00 81 LEU A N 1
ATOM 572 C CA . LEU A 1 81 ? 1.082 0.238 -12.996 1.00 94.00 81 LEU A CA 1
ATOM 573 C C . LEU A 1 81 ? -0.277 0.656 -13.566 1.00 94.00 81 LEU A C 1
ATOM 575 O O . LEU A 1 81 ? -1.303 0.216 -13.050 1.00 94.00 81 LEU A O 1
ATOM 579 N N . ALA A 1 82 ? -0.311 1.452 -14.637 1.00 93.94 82 ALA A N 1
ATOM 580 C CA . ALA A 1 82 ? -1.541 2.033 -15.180 1.00 93.94 82 ALA A CA 1
ATOM 581 C C . ALA A 1 82 ? -2.646 0.998 -15.481 1.00 93.94 82 ALA A C 1
ATOM 583 O O . ALA A 1 82 ? -3.828 1.284 -15.305 1.00 93.94 82 ALA A O 1
ATOM 584 N N . ASN A 1 83 ? -2.263 -0.218 -15.887 1.00 92.94 83 ASN A N 1
ATOM 585 C CA . ASN A 1 83 ? -3.198 -1.297 -16.221 1.00 92.94 83 ASN A CA 1
ATOM 586 C C . ASN A 1 83 ? -3.562 -2.210 -15.036 1.00 92.94 83 ASN A C 1
ATOM 588 O O . ASN A 1 83 ? -4.381 -3.112 -15.206 1.00 92.94 83 ASN A O 1
ATOM 592 N N . GLN A 1 84 ? -2.986 -2.009 -13.846 1.00 95.62 84 GLN A N 1
ATOM 593 C CA . GLN A 1 84 ? -3.305 -2.856 -12.695 1.00 95.62 84 GLN A CA 1
ATOM 594 C C . GLN A 1 84 ? -4.723 -2.599 -12.194 1.00 95.62 84 GLN A C 1
ATOM 596 O O . GLN A 1 84 ? -5.222 -1.470 -12.234 1.00 95.62 84 GLN A O 1
ATOM 601 N N . ILE A 1 85 ? -5.369 -3.640 -11.659 1.00 96.25 85 ILE A N 1
ATOM 602 C CA . ILE A 1 85 ? -6.737 -3.548 -11.124 1.00 96.25 85 ILE A CA 1
ATOM 603 C C . ILE A 1 85 ? -6.811 -2.464 -10.044 1.00 96.25 85 ILE A C 1
ATOM 605 O O . ILE A 1 85 ? -7.708 -1.626 -10.072 1.00 96.25 85 ILE A O 1
ATOM 609 N N . ALA A 1 86 ? -5.843 -2.430 -9.124 1.00 97.00 86 ALA A N 1
ATOM 610 C CA . ALA A 1 86 ? -5.811 -1.419 -8.073 1.00 97.00 86 ALA A CA 1
ATOM 611 C C . ALA A 1 86 ? -5.752 0.021 -8.614 1.00 97.00 86 ALA A C 1
ATOM 613 O O . ALA A 1 86 ? -6.434 0.892 -8.079 1.00 97.00 86 ALA A O 1
ATOM 614 N N . VAL A 1 87 ? -4.975 0.283 -9.671 1.00 96.81 87 VAL A N 1
ATOM 615 C CA . VAL A 1 87 ? -4.838 1.629 -10.253 1.00 96.81 87 VAL A CA 1
ATOM 616 C C . VAL A 1 87 ? -6.071 1.986 -11.079 1.00 96.81 87 VAL A C 1
ATOM 618 O O . VAL A 1 87 ? -6.716 2.998 -10.813 1.00 96.81 87 VAL A O 1
ATOM 621 N N . SER A 1 88 ? -6.462 1.119 -12.013 1.00 96.19 88 SER A N 1
ATOM 622 C CA . SER A 1 88 ? -7.616 1.337 -12.897 1.00 96.19 88 SER A CA 1
ATOM 623 C C . SER A 1 88 ? -8.949 1.475 -12.150 1.00 96.19 88 SER A C 1
ATOM 625 O O . SER A 1 88 ? -9.852 2.161 -12.626 1.00 96.19 88 SER A O 1
ATOM 627 N N . GLN A 1 89 ? -9.078 0.871 -10.963 1.00 97.19 89 GLN A N 1
ATOM 628 C CA . GLN A 1 89 ? -10.264 0.994 -10.109 1.00 97.19 89 GLN A CA 1
ATOM 629 C C . GLN A 1 89 ? -10.152 2.087 -9.033 1.00 97.19 89 GLN A C 1
ATOM 631 O O . GLN A 1 89 ? -11.014 2.151 -8.158 1.00 97.19 89 GLN A O 1
ATOM 636 N N . ASN A 1 90 ? -9.124 2.945 -9.069 1.00 96.50 90 ASN A N 1
ATOM 637 C CA . ASN A 1 90 ? -8.873 3.989 -8.063 1.00 96.50 90 ASN A CA 1
ATOM 638 C C . ASN A 1 90 ? -8.785 3.451 -6.619 1.00 96.50 90 ASN A C 1
ATOM 640 O O . ASN A 1 90 ? -9.253 4.076 -5.668 1.00 96.50 90 ASN A O 1
ATOM 644 N N . ARG A 1 91 ? -8.169 2.279 -6.445 1.00 97.12 91 ARG A N 1
ATOM 645 C CA . ARG A 1 91 ? -7.954 1.595 -5.159 1.00 97.12 91 ARG A CA 1
ATOM 646 C C . ARG A 1 91 ? -6.495 1.689 -4.714 1.00 97.12 91 ARG A C 1
ATOM 648 O O . ARG A 1 91 ? -5.897 0.701 -4.283 1.00 97.12 91 ARG A O 1
ATOM 655 N N . VAL A 1 92 ? -5.923 2.884 -4.835 1.00 96.56 92 VAL A N 1
ATOM 656 C CA . VAL A 1 92 ? -4.573 3.211 -4.364 1.00 96.56 92 VAL A CA 1
ATOM 657 C C . VAL A 1 92 ? -4.687 4.203 -3.213 1.00 96.56 92 VAL A C 1
ATOM 659 O O . VAL A 1 92 ? -5.086 5.349 -3.413 1.00 96.56 92 VAL A O 1
ATOM 662 N N . TYR A 1 93 ? -4.342 3.766 -2.005 1.00 96.06 93 TYR A N 1
ATOM 663 C CA . TYR A 1 93 ? -4.526 4.549 -0.781 1.00 96.06 93 TYR A CA 1
ATOM 664 C C . TYR A 1 93 ? -3.196 4.842 -0.099 1.00 96.06 93 TYR A C 1
ATOM 666 O O . TYR A 1 93 ? -2.231 4.090 -0.224 1.00 96.06 93 TYR A O 1
ATOM 674 N N . SER A 1 94 ? -3.154 5.925 0.670 1.00 94.75 94 SER A N 1
ATOM 675 C CA . SER A 1 94 ? -2.076 6.152 1.630 1.00 94.75 94 SER A CA 1
ATOM 676 C C . SER A 1 94 ? -2.358 5.365 2.906 1.00 94.75 94 SER A C 1
ATOM 678 O O . SER A 1 94 ? -3.460 5.450 3.442 1.00 94.75 94 SER A O 1
ATOM 680 N N . LEU A 1 95 ? -1.356 4.654 3.419 1.00 92.94 95 LEU A N 1
ATOM 681 C CA . LEU A 1 95 ? -1.383 4.065 4.764 1.00 92.94 95 LEU A CA 1
ATOM 682 C C . LEU A 1 95 ? -0.706 4.978 5.804 1.00 92.94 95 LEU A C 1
ATOM 684 O O . LEU A 1 95 ? -0.471 4.584 6.945 1.00 92.94 95 LEU A O 1
ATOM 688 N N . GLY A 1 96 ? -0.386 6.213 5.405 1.00 90.44 96 GLY A N 1
ATOM 689 C CA . GLY A 1 96 ? 0.250 7.206 6.259 1.00 90.44 96 GLY A CA 1
ATOM 690 C C . GLY A 1 96 ? 1.701 6.874 6.610 1.00 90.44 96 GLY A C 1
ATOM 691 O O . GLY A 1 96 ? 2.294 5.902 6.136 1.00 90.44 96 GLY A O 1
ATOM 692 N N . THR A 1 97 ? 2.293 7.728 7.442 1.00 92.88 97 THR A N 1
ATOM 693 C CA . THR A 1 97 ? 3.683 7.580 7.896 1.00 92.88 97 THR A CA 1
ATOM 694 C C . THR A 1 97 ? 3.829 6.641 9.087 1.00 92.88 97 THR A C 1
ATOM 696 O O . THR A 1 97 ? 4.858 5.982 9.220 1.00 92.88 97 THR A O 1
ATOM 699 N N . ALA A 1 98 ? 2.791 6.526 9.921 1.00 92.75 98 ALA A N 1
ATOM 700 C CA . ALA A 1 98 ? 2.769 5.619 11.067 1.00 92.75 98 ALA A CA 1
ATOM 701 C C . ALA A 1 98 ? 2.992 4.156 10.647 1.00 92.75 98 ALA A C 1
ATOM 703 O O . ALA A 1 98 ? 3.677 3.411 11.339 1.00 92.75 98 ALA A O 1
ATOM 704 N N . ALA A 1 99 ? 2.505 3.761 9.469 1.00 93.69 99 ALA A N 1
ATOM 705 C CA . ALA A 1 99 ? 2.662 2.403 8.966 1.00 93.69 99 ALA A CA 1
ATOM 706 C C . ALA A 1 99 ? 4.093 2.048 8.517 1.00 93.69 99 ALA A C 1
ATOM 708 O O . ALA A 1 99 ? 4.366 0.883 8.220 1.00 93.69 99 ALA A O 1
ATOM 709 N N . PHE A 1 100 ? 5.027 3.008 8.459 1.00 92.75 100 PHE A N 1
ATOM 710 C CA . PHE A 1 100 ? 6.402 2.729 8.036 1.00 92.75 100 PHE A CA 1
ATOM 711 C C . PHE A 1 100 ? 7.140 1.800 9.006 1.00 92.75 100 PHE A C 1
ATOM 713 O O . PHE A 1 100 ? 7.852 0.890 8.577 1.00 92.75 100 PHE A O 1
ATOM 720 N N . ARG A 1 101 ? 6.941 1.989 10.313 1.00 92.94 101 ARG A N 1
ATOM 721 C CA . ARG A 1 101 ? 7.431 1.087 11.360 1.00 92.94 101 ARG A CA 1
ATOM 722 C C . ARG A 1 101 ? 6.350 0.927 12.408 1.00 92.94 101 ARG A C 1
ATOM 724 O O . ARG A 1 101 ? 5.977 1.905 13.041 1.00 92.94 101 ARG A O 1
ATOM 731 N N . LEU A 1 102 ? 5.891 -0.307 12.583 1.00 95.56 102 LEU A N 1
ATOM 732 C CA . LEU A 1 102 ? 4.832 -0.609 13.529 1.00 95.56 102 LEU A CA 1
ATOM 733 C C . LEU A 1 102 ? 5.386 -0.945 14.915 1.00 95.56 102 LEU A C 1
ATOM 735 O O . LEU A 1 102 ? 6.179 -1.867 15.095 1.00 95.56 102 LEU A O 1
ATOM 739 N N . ASP A 1 103 ? 4.878 -0.207 15.885 1.00 95.75 103 ASP A N 1
ATOM 740 C CA . ASP A 1 103 ? 4.853 -0.475 17.312 1.00 95.75 103 ASP A CA 1
ATOM 741 C C . ASP A 1 103 ? 3.392 -0.423 17.798 1.00 95.75 103 ASP A C 1
ATOM 743 O O . ASP A 1 103 ? 2.457 -0.273 17.009 1.00 95.75 103 ASP A O 1
ATOM 747 N N . TYR A 1 104 ? 3.172 -0.546 19.105 1.00 95.50 104 TYR A N 1
ATOM 748 C CA . TYR A 1 104 ? 1.823 -0.541 19.673 1.00 95.50 104 TYR A CA 1
ATOM 749 C C . TYR A 1 104 ? 1.008 0.720 19.335 1.00 95.50 104 TYR A C 1
ATOM 751 O O . TYR A 1 104 ? -0.198 0.624 19.104 1.00 95.50 104 TYR A O 1
ATOM 759 N N . TYR A 1 105 ? 1.629 1.901 19.306 1.00 96.50 105 TYR A N 1
ATOM 760 C CA . TYR A 1 105 ? 0.916 3.162 19.087 1.00 96.50 105 TYR A CA 1
ATOM 761 C C . TYR A 1 105 ? 0.668 3.416 17.601 1.00 96.50 105 TYR A C 1
ATOM 763 O O . TYR A 1 105 ? -0.449 3.738 17.199 1.00 96.50 105 TYR A O 1
ATOM 771 N N . SER A 1 106 ? 1.691 3.218 16.779 1.00 97.00 106 SER A N 1
ATOM 772 C CA . SER A 1 106 ? 1.605 3.375 15.325 1.00 97.00 106 SER A CA 1
ATOM 773 C C . SER A 1 106 ? 0.710 2.317 14.671 1.00 97.00 106 SER A C 1
ATOM 775 O O . SER A 1 106 ? 0.007 2.632 13.708 1.00 97.00 106 SER A O 1
ATOM 777 N N . ALA A 1 107 ? 0.631 1.099 15.221 1.00 97.19 107 ALA A N 1
ATOM 778 C CA . ALA A 1 107 ? -0.346 0.101 14.785 1.00 97.19 107 ALA A CA 1
ATOM 779 C C . ALA A 1 107 ? -1.783 0.583 15.013 1.00 97.19 107 ALA A C 1
ATOM 781 O O . ALA A 1 107 ? -2.599 0.490 14.100 1.00 97.19 107 ALA A O 1
ATOM 782 N N . LYS A 1 108 ? -2.084 1.174 16.177 1.00 97.12 108 LYS A N 1
ATOM 783 C CA . LYS A 1 108 ? -3.411 1.758 16.437 1.00 97.12 108 LYS A CA 1
ATOM 784 C C . LYS A 1 108 ? -3.740 2.890 15.474 1.00 97.12 108 LYS A C 1
ATOM 786 O O . LYS A 1 108 ? -4.797 2.861 14.862 1.00 97.12 108 LYS A O 1
ATOM 791 N N . GLN A 1 109 ? -2.808 3.820 15.267 1.00 96.62 109 GLN A N 1
ATOM 792 C CA . GLN A 1 109 ? -2.991 4.912 14.302 1.00 96.62 109 GLN A CA 1
ATOM 793 C C . GLN A 1 109 ? -3.231 4.393 12.878 1.00 96.62 109 GLN A C 1
ATOM 795 O O . GLN A 1 109 ? -4.044 4.945 12.140 1.00 96.62 109 GLN A O 1
ATOM 800 N N . THR A 1 110 ? -2.545 3.313 12.495 1.00 96.12 110 THR A N 1
ATOM 801 C CA . THR A 1 110 ? -2.738 2.656 11.195 1.00 96.12 110 THR A CA 1
ATOM 802 C C . THR A 1 110 ? -4.135 2.040 11.085 1.00 96.12 110 THR A C 1
ATOM 804 O O . THR A 1 110 ? -4.787 2.183 10.052 1.00 96.12 110 THR A O 1
ATOM 807 N N . VAL A 1 111 ? -4.623 1.394 12.149 1.00 96.44 111 VAL A N 1
ATOM 808 C CA . VAL A 1 111 ? -5.992 0.857 12.210 1.00 96.44 111 VAL A CA 1
ATOM 809 C C . VAL A 1 111 ? -7.025 1.979 12.127 1.00 96.44 111 VAL A C 1
ATOM 811 O O . VAL A 1 111 ? -7.947 1.874 11.326 1.00 96.44 111 VAL A O 1
ATOM 814 N N . ASP A 1 112 ? -6.858 3.063 12.885 1.00 96.31 112 ASP A N 1
ATOM 815 C CA . ASP A 1 112 ? -7.776 4.210 12.857 1.00 96.31 112 ASP A CA 1
ATOM 816 C C . ASP A 1 112 ? -7.859 4.827 11.451 1.00 96.31 112 ASP A C 1
ATOM 818 O O . ASP A 1 112 ? -8.950 5.119 10.953 1.00 96.31 112 ASP A O 1
ATOM 822 N N . LEU A 1 113 ? -6.715 4.953 10.764 1.00 95.12 113 LEU A N 1
ATOM 823 C CA . LEU A 1 113 ? -6.671 5.389 9.369 1.00 95.12 113 LEU A CA 1
ATOM 824 C C . LEU A 1 113 ? -7.443 4.428 8.456 1.00 95.12 113 LEU A C 1
ATOM 826 O O . LEU A 1 113 ? -8.292 4.878 7.689 1.00 95.12 113 LEU A O 1
ATOM 830 N N . LEU A 1 114 ? -7.194 3.119 8.545 1.00 95.25 114 LEU A N 1
ATOM 831 C CA . LEU A 1 114 ? -7.919 2.114 7.757 1.00 95.25 114 LEU A CA 1
ATOM 832 C C . LEU A 1 114 ? -9.430 2.178 7.997 1.00 95.25 114 LEU A C 1
ATOM 834 O O . LEU A 1 114 ? -10.205 2.126 7.042 1.00 95.25 114 LEU A O 1
ATOM 838 N N . VAL A 1 115 ? -9.852 2.342 9.251 1.00 95.25 115 VAL A N 1
ATOM 839 C CA . VAL A 1 115 ? -11.261 2.522 9.607 1.00 95.25 115 VAL A CA 1
ATOM 840 C C . VAL A 1 115 ? -11.820 3.769 8.923 1.00 95.25 115 VAL A C 1
ATOM 842 O O . VAL A 1 115 ? -12.851 3.666 8.269 1.00 95.25 115 VAL A O 1
ATOM 845 N N . SER A 1 116 ? -11.135 4.914 8.980 1.00 94.31 116 SER A N 1
ATOM 846 C CA . SER A 1 116 ? -11.598 6.134 8.297 1.00 94.31 116 SER A CA 1
ATOM 847 C C . SER A 1 116 ? -11.664 6.007 6.768 1.00 94.31 116 SER A C 1
ATOM 849 O O . SER A 1 116 ? -12.532 6.611 6.144 1.00 94.31 116 SER A O 1
ATOM 851 N N . LEU A 1 117 ? -10.782 5.205 6.158 1.00 93.62 117 LEU A N 1
ATOM 852 C CA . LEU A 1 117 ? -10.756 4.987 4.708 1.00 93.62 117 LEU A CA 1
ATOM 853 C C . LEU A 1 117 ? -11.914 4.103 4.223 1.00 93.62 117 LEU A C 1
ATOM 855 O O . LEU A 1 117 ? -12.370 4.268 3.092 1.00 93.62 117 LEU A O 1
ATOM 859 N N . PHE A 1 118 ? -12.365 3.154 5.051 1.00 91.56 118 PHE A N 1
ATOM 860 C CA . PHE A 1 118 ? -13.344 2.129 4.665 1.00 91.56 118 PHE A CA 1
ATOM 861 C C . PHE A 1 118 ? -14.652 2.162 5.462 1.00 91.56 118 PHE A C 1
ATOM 863 O O . PHE A 1 118 ? -15.518 1.308 5.248 1.00 91.56 118 PHE A O 1
ATOM 870 N N . GLN A 1 119 ? -14.826 3.125 6.368 1.00 86.56 119 GLN A N 1
ATOM 871 C CA . GLN A 1 119 ? -16.105 3.360 7.025 1.00 86.56 119 GLN A CA 1
ATOM 872 C C . GLN A 1 119 ? -17.174 3.612 5.959 1.00 86.56 119 GLN A C 1
ATOM 874 O O . GLN A 1 119 ? -17.047 4.496 5.113 1.00 86.56 119 GLN A O 1
ATOM 879 N N . LYS A 1 120 ? -18.236 2.805 5.993 1.00 63.94 120 LYS A N 1
ATOM 880 C CA . LYS A 1 120 ? -19.444 3.095 5.225 1.00 63.94 120 LYS A CA 1
ATOM 881 C C . LYS A 1 120 ? -20.069 4.363 5.807 1.00 63.94 120 LYS A C 1
ATOM 883 O O . LYS A 1 120 ? -20.292 4.413 7.015 1.00 63.94 120 LYS A O 1
ATOM 888 N N . GLY A 1 121 ? -20.310 5.353 4.948 1.00 50.72 121 GLY A N 1
ATOM 889 C CA . GLY A 1 121 ? -21.268 6.421 5.236 1.00 50.72 121 GLY A CA 1
ATOM 890 C C . GLY A 1 121 ? -22.686 5.881 5.360 1.00 50.72 121 GLY A C 1
ATOM 891 O O . GLY A 1 121 ? -22.947 4.777 4.821 1.00 50.72 121 GLY A O 1
#